Protein AF-A0A2H1WN40-F1 (afdb_monomer_lite)

Secondary structure (DSSP, 8-state):
-------------TTSHHHHHHHHHHHTS-------------PPPPHHHHHTT-HHHHHSSHHHHHHHHHHHHHH-HHHHHHHHHHHHHHHHTT---HHHHHHHHHHH--

InterPro domains:
  IPR016137 RGS domain [PF00615] (54-110)
  IPR016137 RGS domain [PS50132] (54-110)
  IPR024066 RGS, subdomain 1/3 [G3DSA:1.10.196.10] (46-87)
  IPR036305 RGS domain superfamily [SSF48097] (46-110)
  IPR043581 Axin-like [PTHR46102] (33-110)

Foldseek 3Di:
DDDDDDDDDDDDDDPPPPPVVVVVVVVVVDDDPDDDDDDPDDPPPPLVVQCVVDVVSLCVDPVSVVVVCVVQVVVDDVSNLVSVLVVLVVVLVVDDDPVVNVVSVVVSVD

Sequence (110 aa):
SQSKYVFAQPHLSKFEYKCDIARVSMAWREQTEGSSGSSARSPASPPYMRWARSLHELLEDAEGVRLFRKYVSGAGGLHVDRLNFYFAVQGLRQEHEPAKIRQVVSAIYK

Structure (mmCIF, N/CA/C/O backbone):
data_AF-A0A2H1WN40-F1
#
_entry.id   AF-A0A2H1WN40-F1
#
loop_
_atom_site.group_PDB
_atom_site.id
_atom_site.type_symbol
_atom_site.label_atom_id
_atom_site.label_alt_id
_atom_site.label_comp_id
_atom_site.label_asym_id
_atom_site.label_entity_id
_atom_site.label_seq_id
_atom_site.pdbx_PDB_ins_code
_atom_site.Cartn_x
_atom_site.Cartn_y
_atom_site.Cartn_z
_atom_site.occupancy
_atom_site.B_iso_or_equiv
_atom_site.auth_seq_id
_atom_site.auth_comp_id
_atom_site.auth_asym_id
_atom_site.auth_atom_id
_atom_site.pdbx_PDB_model_num
ATOM 1 N N . SER A 1 1 ? 25.233 -18.989 -45.636 1.00 46.38 1 SER A N 1
ATOM 2 C CA . SER A 1 1 ? 24.902 -17.617 -45.214 1.00 46.38 1 SER A CA 1
ATOM 3 C C . SER A 1 1 ? 24.968 -17.560 -43.696 1.00 46.38 1 SER A C 1
ATOM 5 O O . SER A 1 1 ? 24.062 -18.049 -43.039 1.00 46.38 1 SER A O 1
ATOM 7 N N . GLN A 1 2 ? 26.096 -17.121 -43.135 1.00 39.47 2 GLN A N 1
ATOM 8 C CA . GLN A 1 2 ? 26.305 -16.986 -41.688 1.00 39.47 2 GLN A CA 1
ATOM 9 C C . GLN A 1 2 ? 26.893 -15.596 -41.444 1.00 39.47 2 GLN A C 1
ATOM 11 O O . GLN A 1 2 ? 27.995 -15.298 -41.905 1.00 39.47 2 GLN A O 1
ATOM 16 N N . SER A 1 3 ? 26.116 -14.735 -40.788 1.00 40.00 3 SER A N 1
ATOM 17 C CA . SER A 1 3 ? 26.525 -13.380 -40.423 1.00 40.00 3 SER A CA 1
ATOM 18 C C . SER A 1 3 ? 27.295 -13.436 -39.107 1.00 40.00 3 SER A C 1
ATOM 20 O O . SER A 1 3 ? 26.776 -13.901 -38.094 1.00 40.00 3 SER A O 1
ATOM 22 N N . LYS A 1 4 ? 28.554 -13.004 -39.143 1.00 47.09 4 LYS A N 1
ATOM 23 C CA . LYS A 1 4 ? 29.468 -12.928 -38.002 1.00 47.09 4 LYS A CA 1
ATOM 24 C C . LYS A 1 4 ? 29.553 -11.469 -37.559 1.00 47.09 4 LYS A C 1
ATOM 26 O O . LYS A 1 4 ? 30.236 -10.668 -38.190 1.00 47.09 4 LYS A O 1
ATOM 31 N N . TYR A 1 5 ? 28.836 -11.116 -36.498 1.00 37.44 5 TYR A N 1
ATOM 32 C CA . TYR A 1 5 ? 29.005 -9.827 -35.831 1.00 37.44 5 TYR A CA 1
ATOM 33 C C . TYR A 1 5 ? 30.115 -9.966 -34.789 1.00 37.44 5 TYR A C 1
ATOM 35 O O . TYR A 1 5 ? 29.947 -10.629 -33.768 1.00 37.44 5 TYR A O 1
ATOM 43 N N . VAL A 1 6 ? 31.269 -9.368 -35.080 1.00 39.91 6 VAL A N 1
ATOM 44 C CA . VAL A 1 6 ? 32.382 -9.228 -34.137 1.00 39.91 6 VAL A CA 1
ATOM 45 C C . VAL A 1 6 ? 32.108 -7.992 -33.285 1.00 39.91 6 VAL A C 1
ATOM 47 O O . VAL A 1 6 ? 32.163 -6.862 -33.764 1.00 39.91 6 VAL A O 1
ATOM 50 N N . PHE A 1 7 ? 31.775 -8.231 -32.021 1.00 37.78 7 PHE A N 1
ATOM 51 C CA . PHE A 1 7 ? 31.659 -7.225 -30.973 1.00 37.78 7 PHE A CA 1
ATOM 52 C C . PHE A 1 7 ? 33.070 -6.856 -30.498 1.00 37.78 7 PHE A C 1
ATOM 54 O O . PHE A 1 7 ? 33.681 -7.585 -29.719 1.00 37.78 7 PHE A O 1
ATOM 61 N N . ALA A 1 8 ? 33.616 -5.753 -31.006 1.00 41.97 8 ALA A N 1
ATOM 62 C CA . ALA A 1 8 ? 34.849 -5.174 -30.487 1.00 41.97 8 ALA A CA 1
ATOM 63 C C . ALA A 1 8 ? 34.499 -4.136 -29.411 1.00 41.97 8 ALA A C 1
ATOM 65 O O . ALA A 1 8 ? 33.898 -3.106 -29.710 1.00 41.97 8 ALA A O 1
ATOM 66 N N . GLN A 1 9 ? 34.873 -4.415 -28.159 1.00 40.66 9 GLN A N 1
ATOM 67 C CA . GLN A 1 9 ? 34.916 -3.412 -27.094 1.00 40.66 9 GLN A CA 1
ATOM 68 C C . GLN A 1 9 ? 36.151 -2.516 -27.272 1.00 40.66 9 GLN A C 1
ATOM 70 O O . GLN A 1 9 ? 37.267 -3.042 -27.291 1.00 40.66 9 GLN A O 1
ATOM 75 N N . PRO A 1 10 ? 36.008 -1.182 -27.291 1.00 46.22 10 PRO A N 1
ATOM 76 C CA . PRO A 1 10 ? 37.099 -0.282 -26.976 1.00 46.22 10 PRO A CA 1
ATOM 77 C C . PRO A 1 10 ? 37.097 0.029 -25.473 1.00 46.22 10 PRO A C 1
ATOM 79 O O . PRO A 1 10 ? 36.099 0.431 -24.876 1.00 46.22 10 PRO A O 1
ATOM 82 N N . HIS A 1 11 ? 38.256 -0.183 -24.870 1.00 49.88 11 HIS A N 1
ATOM 83 C CA . HIS A 1 11 ? 38.645 0.234 -23.534 1.00 49.88 11 HIS A CA 1
ATOM 84 C C . HIS A 1 11 ? 38.634 1.770 -23.461 1.00 49.88 11 HIS A C 1
ATOM 86 O O . HIS A 1 11 ? 39.487 2.43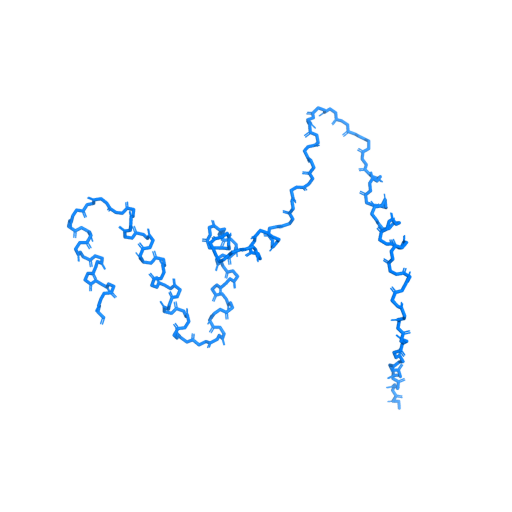1 -24.043 1.00 49.88 11 HIS A O 1
ATOM 92 N N . LEU A 1 12 ? 37.662 2.353 -22.759 1.00 41.91 12 LEU A N 1
ATOM 93 C CA . LEU A 1 12 ? 37.595 3.801 -22.562 1.00 41.91 12 LEU A CA 1
ATOM 94 C C . LEU A 1 12 ? 38.303 4.211 -21.269 1.00 41.91 12 LEU A C 1
ATOM 96 O O . LEU A 1 12 ? 37.866 3.927 -20.152 1.00 41.91 12 LEU A O 1
ATOM 100 N N . SER A 1 13 ? 39.427 4.895 -21.463 1.00 40.59 13 SER A N 1
ATOM 101 C CA . SER A 1 13 ? 40.181 5.644 -20.469 1.00 40.59 13 SER A CA 1
ATOM 102 C C . SER A 1 13 ? 39.364 6.840 -19.954 1.00 40.59 13 SER A C 1
ATOM 104 O O . SER A 1 13 ? 38.568 7.469 -20.648 1.00 40.59 13 SER A O 1
ATOM 106 N N . LYS A 1 14 ? 39.526 7.131 -18.664 1.00 46.34 14 LYS A N 1
ATOM 107 C CA . LYS A 1 14 ? 38.576 7.863 -17.810 1.00 46.34 14 LYS A CA 1
ATOM 108 C C . LYS A 1 14 ? 38.558 9.395 -17.990 1.00 46.34 14 LYS A C 1
ATOM 110 O O . LYS A 1 14 ? 38.207 10.091 -17.040 1.00 46.34 14 LYS A O 1
ATOM 115 N N . PHE A 1 15 ? 38.937 9.938 -19.151 1.00 44.91 15 PHE A N 1
ATOM 116 C CA . PHE A 1 15 ? 39.158 11.388 -19.303 1.00 44.91 15 PHE A CA 1
ATOM 117 C C . PHE A 1 15 ? 38.382 12.105 -20.425 1.00 44.91 15 PHE A C 1
ATOM 119 O O . PHE A 1 15 ? 38.341 13.331 -20.405 1.00 44.91 15 PHE A O 1
ATOM 126 N N . GLU A 1 16 ? 37.675 11.406 -21.322 1.00 46.25 16 GLU A N 1
ATOM 127 C CA . GLU A 1 16 ? 36.947 12.058 -22.439 1.00 46.25 16 GLU A CA 1
ATOM 128 C C . GLU A 1 16 ? 35.426 12.223 -22.241 1.00 46.25 16 GLU A C 1
ATOM 130 O O . GLU A 1 16 ? 34.774 12.925 -23.004 1.00 46.25 16 GLU A O 1
ATOM 135 N N . TYR A 1 17 ? 34.832 11.698 -21.165 1.00 45.91 17 TYR A N 1
ATOM 136 C CA . TYR A 1 17 ? 33.371 11.761 -20.951 1.00 45.91 17 TYR A CA 1
ATOM 137 C C . TYR A 1 17 ? 32.805 13.134 -20.543 1.00 45.91 17 TYR A C 1
ATOM 139 O O . TYR A 1 17 ? 31.590 13.282 -20.403 1.00 45.91 17 TYR A O 1
ATOM 147 N N . LYS A 1 18 ? 33.647 14.146 -20.301 1.00 51.41 18 LYS A N 1
ATOM 148 C CA . LYS A 1 18 ? 33.182 15.450 -19.792 1.00 51.41 18 LYS A CA 1
ATOM 149 C C . LYS A 1 18 ? 32.817 16.464 -20.884 1.00 51.41 18 LYS A C 1
ATOM 151 O O . LYS A 1 18 ? 31.949 17.294 -20.628 1.00 51.41 18 LYS A O 1
ATOM 156 N N . CYS A 1 19 ? 33.410 16.402 -22.079 1.00 49.31 19 CYS A N 1
ATOM 157 C CA . CYS A 1 19 ? 33.141 17.389 -23.137 1.00 49.31 19 CYS A CA 1
ATOM 158 C C . CYS A 1 19 ? 31.848 17.110 -23.924 1.00 49.31 19 CYS A C 1
ATOM 160 O O . CYS A 1 19 ? 31.154 18.053 -24.306 1.00 49.31 19 CYS A O 1
ATOM 162 N N . ASP A 1 20 ? 31.461 15.845 -24.100 1.00 49.69 20 ASP A N 1
ATOM 163 C CA . ASP A 1 20 ? 30.275 15.505 -24.900 1.00 49.69 20 ASP A CA 1
ATOM 164 C C . ASP A 1 20 ? 28.951 15.751 -24.167 1.00 49.69 20 ASP A C 1
ATOM 166 O O . ASP A 1 20 ? 27.969 16.175 -24.782 1.00 49.69 20 ASP A O 1
ATOM 170 N N . ILE A 1 21 ? 28.925 15.609 -22.836 1.00 54.59 21 ILE A N 1
ATOM 171 C CA . ILE A 1 21 ? 27.742 15.948 -22.025 1.00 54.59 21 ILE A CA 1
ATOM 172 C C . ILE A 1 21 ? 27.393 17.438 -22.170 1.00 54.59 21 ILE A C 1
ATOM 174 O O . ILE A 1 21 ? 26.213 17.794 -22.221 1.00 54.59 21 ILE A O 1
ATOM 178 N N . ALA A 1 22 ? 28.392 18.314 -22.309 1.00 48.34 22 ALA A N 1
ATOM 179 C CA . ALA A 1 22 ? 28.171 19.748 -22.494 1.00 48.34 22 ALA A CA 1
ATOM 180 C C . ALA A 1 22 ? 27.579 20.084 -23.879 1.00 48.34 22 ALA A C 1
ATOM 182 O O . ALA A 1 22 ? 26.778 21.007 -23.994 1.00 48.34 22 ALA A O 1
ATOM 183 N N . ARG A 1 23 ? 27.903 19.318 -24.933 1.00 48.47 23 ARG A N 1
ATOM 184 C CA . ARG A 1 23 ? 27.336 19.540 -26.279 1.00 48.47 23 ARG A CA 1
ATOM 185 C C . ARG A 1 23 ? 25.922 18.985 -26.411 1.00 48.47 23 ARG A C 1
ATOM 187 O O . ARG A 1 23 ? 25.055 19.664 -26.954 1.00 48.47 23 ARG A O 1
ATOM 194 N N . VAL A 1 24 ? 25.664 17.796 -25.863 1.00 55.06 24 VAL A N 1
ATOM 195 C CA . VAL A 1 24 ? 24.313 17.208 -25.854 1.00 55.06 24 VAL A CA 1
ATOM 196 C C . VAL A 1 24 ? 23.346 18.071 -25.039 1.00 55.06 24 VAL A C 1
ATOM 198 O O . VAL A 1 24 ? 22.197 18.242 -25.432 1.00 55.06 24 VAL A O 1
ATOM 201 N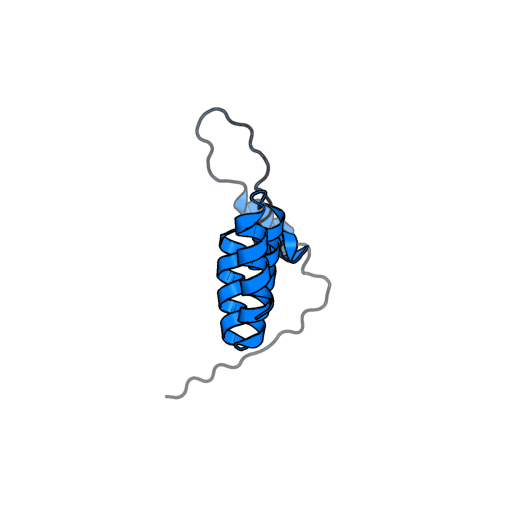 N . SER A 1 25 ? 23.803 18.676 -23.940 1.00 49.34 25 SER A N 1
ATOM 202 C CA . SER A 1 25 ? 22.953 19.524 -23.092 1.00 49.34 25 SER A CA 1
ATOM 203 C C . SER A 1 25 ? 22.579 20.878 -23.714 1.00 49.34 25 SER A C 1
ATOM 205 O O . SER A 1 25 ? 21.554 21.441 -23.331 1.00 49.34 25 SER A O 1
ATOM 207 N N . MET A 1 26 ? 23.334 21.380 -24.699 1.00 47.78 26 MET A N 1
ATOM 208 C CA . MET A 1 26 ? 22.953 22.585 -25.452 1.00 47.78 26 MET A CA 1
ATOM 209 C C . MET A 1 26 ? 22.003 22.2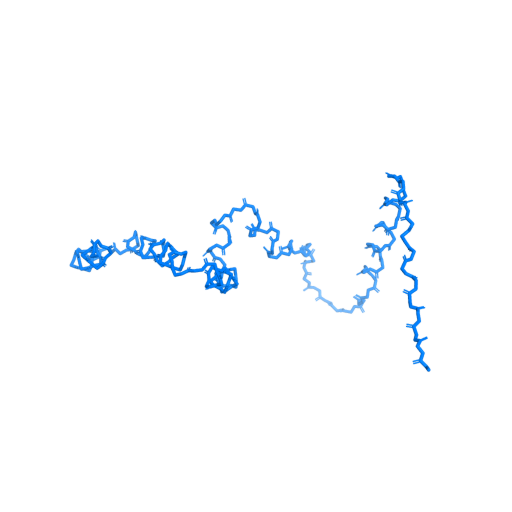92 -26.621 1.00 47.78 26 MET A C 1
ATOM 211 O O . MET A 1 26 ? 21.156 23.124 -26.925 1.00 47.78 26 MET A O 1
ATOM 215 N N . ALA A 1 27 ? 22.059 21.096 -27.215 1.00 48.59 27 ALA A N 1
ATOM 216 C CA . ALA A 1 27 ? 21.210 20.730 -28.355 1.00 48.59 27 ALA A CA 1
ATOM 217 C C . ALA A 1 27 ? 19.710 20.592 -28.014 1.00 48.59 27 ALA A C 1
ATOM 219 O O . ALA A 1 27 ? 18.870 20.682 -28.901 1.00 48.59 27 ALA A O 1
ATOM 220 N N . TRP A 1 28 ? 19.349 20.427 -26.736 1.00 42.28 28 TRP A N 1
ATOM 221 C CA . TRP A 1 28 ? 17.948 20.428 -26.286 1.00 42.28 28 TRP A CA 1
ATOM 222 C C . TRP A 1 28 ? 17.397 21.829 -25.967 1.00 42.28 28 TRP A C 1
ATOM 224 O O . TRP A 1 28 ? 16.238 21.944 -25.571 1.00 42.28 28 TRP A O 1
ATOM 234 N N . ARG A 1 29 ? 18.210 22.893 -26.077 1.00 50.78 29 ARG A N 1
ATOM 235 C CA . ARG A 1 29 ? 17.844 24.249 -25.624 1.00 50.78 29 ARG A CA 1
ATOM 236 C C . ARG A 1 29 ? 17.231 25.141 -26.710 1.00 50.78 29 ARG A C 1
ATOM 238 O O . ARG A 1 29 ? 16.630 26.150 -26.361 1.00 50.78 29 ARG A O 1
ATOM 245 N N . GLU A 1 30 ? 17.313 24.787 -27.986 1.00 52.91 30 GLU A N 1
ATOM 246 C CA . GLU A 1 30 ? 16.817 25.645 -29.070 1.00 52.91 30 GLU A CA 1
ATOM 247 C C . GLU A 1 30 ? 15.672 24.991 -29.839 1.00 52.91 30 GLU A C 1
ATOM 249 O O . GLU A 1 30 ? 15.834 24.521 -30.959 1.00 52.91 30 GLU A O 1
ATOM 254 N N . GLN A 1 31 ? 14.472 25.001 -29.261 1.00 47.19 31 GLN A N 1
ATOM 255 C CA . GLN A 1 31 ? 13.264 24.976 -30.080 1.00 47.19 31 GLN A CA 1
ATOM 256 C C . GLN A 1 31 ? 12.118 25.692 -29.361 1.00 47.19 31 GLN A C 1
ATOM 258 O O . GLN A 1 31 ? 11.838 25.410 -28.199 1.00 47.19 31 GLN A O 1
ATOM 263 N N . THR A 1 32 ? 11.423 26.548 -30.116 1.00 43.38 32 THR A N 1
ATOM 264 C CA . THR A 1 32 ? 10.198 27.305 -29.791 1.00 43.38 32 THR A CA 1
ATOM 265 C C . THR A 1 32 ? 10.396 28.717 -29.222 1.00 43.38 32 THR A C 1
ATOM 267 O O . THR A 1 32 ? 10.097 29.018 -28.071 1.00 43.38 32 THR A O 1
ATOM 270 N N . GLU A 1 33 ? 10.806 29.642 -30.095 1.00 47.16 33 GLU A N 1
ATOM 271 C CA . GLU A 1 33 ? 10.307 31.014 -29.997 1.00 47.16 33 GLU A CA 1
ATOM 272 C C . GLU A 1 33 ? 8.838 31.012 -30.441 1.00 47.16 33 GLU A C 1
ATOM 274 O O . GLU A 1 33 ? 8.524 30.749 -31.602 1.00 47.16 33 GLU A O 1
ATOM 279 N N . GLY A 1 34 ? 7.927 31.235 -29.494 1.00 45.91 34 GLY A N 1
ATOM 280 C CA . GLY A 1 34 ? 6.501 31.304 -29.784 1.00 45.91 34 GLY A CA 1
ATOM 281 C C . GLY A 1 34 ? 5.626 31.425 -28.542 1.00 45.91 34 GLY A C 1
ATOM 282 O O . GLY A 1 34 ? 5.211 30.424 -27.976 1.00 45.91 34 GLY A O 1
ATOM 283 N N . SER A 1 35 ? 5.242 32.667 -28.238 1.00 48.41 35 SER A N 1
ATOM 284 C CA . SER A 1 35 ? 4.028 33.050 -27.502 1.00 48.41 35 SER A CA 1
ATOM 285 C C . SER A 1 35 ? 4.063 33.093 -25.962 1.00 48.41 35 SER A C 1
ATOM 287 O O . SER A 1 35 ? 4.146 32.087 -25.268 1.00 48.41 35 SER A O 1
ATOM 289 N N . SER A 1 36 ? 3.925 34.331 -25.473 1.00 51.12 36 SER A N 1
ATOM 290 C CA . SER A 1 36 ? 3.312 34.805 -24.224 1.00 51.12 36 SER A CA 1
ATOM 291 C C . SER A 1 36 ? 3.396 33.954 -22.953 1.00 51.12 36 SER A C 1
ATOM 293 O O . SER A 1 36 ? 2.622 33.030 -22.734 1.00 51.12 36 SER A O 1
ATOM 295 N N . GLY A 1 37 ? 4.199 34.460 -22.012 1.00 52.62 37 GLY A N 1
ATOM 296 C CA . GLY A 1 37 ? 3.787 34.612 -20.617 1.00 52.62 37 GLY A CA 1
ATOM 297 C C . GLY A 1 37 ? 3.511 33.332 -19.835 1.00 52.62 37 GLY A C 1
ATOM 298 O O . GLY A 1 37 ? 2.361 33.024 -19.552 1.00 52.62 37 GLY A O 1
ATOM 299 N N . SER A 1 38 ? 4.563 32.672 -19.353 1.00 50.97 38 SER A N 1
ATOM 300 C CA . SER A 1 38 ? 4.585 32.072 -18.011 1.00 50.97 38 SER A CA 1
ATOM 301 C C . SER A 1 38 ? 6.011 31.680 -17.640 1.00 50.97 38 SER A C 1
ATOM 303 O O . SER A 1 38 ? 6.747 31.121 -18.445 1.00 50.97 38 SER A O 1
ATOM 305 N N . SER A 1 39 ? 6.400 32.016 -16.412 1.00 47.41 39 SER A N 1
ATOM 306 C CA . SER A 1 39 ? 7.695 31.727 -15.796 1.00 47.41 39 SER A CA 1
ATOM 307 C C . SER A 1 39 ? 8.175 30.304 -16.112 1.00 47.41 39 SER A C 1
ATOM 309 O O . SER A 1 39 ? 7.578 29.327 -15.653 1.00 47.41 39 SER A O 1
ATOM 311 N N . ALA A 1 40 ? 9.251 30.185 -16.895 1.00 50.06 40 ALA A N 1
ATOM 312 C CA . ALA A 1 40 ? 9.928 28.921 -17.154 1.00 50.06 40 ALA A CA 1
ATOM 313 C C . ALA A 1 40 ? 10.597 28.439 -15.858 1.00 50.06 40 ALA A C 1
ATOM 315 O O . ALA A 1 40 ? 11.781 28.664 -15.610 1.00 50.06 40 ALA A O 1
ATOM 316 N N . ARG A 1 41 ? 9.812 27.801 -14.987 1.00 53.12 41 ARG A N 1
ATOM 317 C CA . ARG A 1 41 ? 10.340 26.997 -13.887 1.00 53.12 41 ARG A CA 1
ATOM 318 C C . ARG A 1 41 ? 11.170 25.892 -14.532 1.00 53.12 41 ARG A C 1
ATOM 320 O O . ARG A 1 41 ? 10.661 25.183 -15.398 1.00 53.12 41 ARG A O 1
ATOM 327 N N . SER A 1 42 ? 12.437 25.773 -14.138 1.00 58.84 42 SER A N 1
ATOM 328 C CA . SER A 1 42 ? 13.335 24.690 -14.547 1.00 58.84 42 SER A CA 1
ATOM 329 C C . SER A 1 42 ? 12.588 23.350 -14.603 1.00 58.84 42 SER A C 1
ATOM 331 O O . SER A 1 42 ? 11.788 23.098 -13.693 1.00 58.84 42 SER A O 1
ATOM 333 N N . PRO A 1 43 ? 12.818 22.492 -15.619 1.00 61.28 43 PRO A N 1
ATOM 334 C CA . PRO A 1 43 ? 12.140 21.205 -15.693 1.00 61.28 43 PRO A CA 1
ATOM 335 C C . PRO A 1 43 ? 12.398 20.460 -14.385 1.00 61.28 43 PRO A C 1
ATOM 337 O O . PRO A 1 43 ? 13.549 20.278 -13.978 1.00 61.28 43 PRO A O 1
ATOM 340 N N . ALA A 1 44 ? 11.319 20.117 -13.681 1.00 76.06 44 ALA A N 1
ATOM 341 C CA . ALA A 1 44 ? 11.415 19.377 -12.435 1.00 76.06 44 ALA A CA 1
ATOM 342 C C . ALA A 1 44 ? 12.231 18.101 -12.687 1.00 76.06 44 ALA A C 1
ATOM 344 O O . ALA A 1 44 ? 12.082 17.467 -13.734 1.00 76.06 44 ALA A O 1
ATOM 345 N N . SER A 1 45 ? 13.113 17.739 -11.750 1.00 79.81 45 SER A N 1
ATOM 346 C CA . SER A 1 45 ? 13.893 16.505 -11.859 1.00 79.81 45 SER A CA 1
ATOM 347 C C . SER A 1 45 ? 12.969 15.320 -12.177 1.00 79.81 45 SER A C 1
ATOM 349 O O . SER A 1 45 ? 11.883 15.243 -11.590 1.00 79.81 45 SER A O 1
ATOM 351 N N . PRO A 1 46 ? 13.380 14.388 -13.058 1.00 87.31 46 PRO A N 1
ATOM 352 C CA . PRO A 1 46 ? 12.559 13.235 -13.403 1.00 87.31 46 PRO A CA 1
ATOM 353 C C . PRO A 1 46 ? 12.074 12.466 -12.158 1.00 87.31 46 PRO A C 1
ATOM 355 O O . PRO A 1 46 ? 12.856 12.315 -11.211 1.00 87.31 46 PRO A O 1
ATOM 358 N N . PRO A 1 47 ? 10.834 11.934 -12.140 1.00 89.12 47 PRO A N 1
ATOM 359 C CA . PRO A 1 47 ? 10.240 11.310 -10.950 1.00 89.12 47 PRO A CA 1
ATOM 360 C C . PRO A 1 47 ? 11.104 10.215 -10.316 1.00 89.12 47 PRO A C 1
ATOM 362 O O . PRO A 1 47 ? 11.264 10.175 -9.098 1.00 89.12 47 PRO A O 1
ATOM 365 N N . TYR A 1 48 ? 11.773 9.400 -11.137 1.00 92.81 48 TYR A N 1
ATOM 366 C CA . TYR A 1 48 ? 12.655 8.335 -10.656 1.00 92.81 48 TYR A CA 1
ATOM 367 C C . TYR A 1 48 ? 13.819 8.845 -9.793 1.00 92.81 48 TYR A C 1
ATOM 369 O O . TYR A 1 48 ? 14.259 8.133 -8.893 1.00 92.81 48 TYR A O 1
ATOM 377 N N . MET A 1 49 ? 14.306 10.077 -10.009 1.00 94.00 49 MET A N 1
ATOM 378 C CA . MET A 1 49 ? 15.340 10.665 -9.148 1.00 94.00 49 MET A CA 1
ATOM 379 C C . MET A 1 49 ? 14.811 10.937 -7.741 1.00 94.00 49 MET A C 1
ATOM 381 O O . MET A 1 49 ? 15.590 10.929 -6.793 1.00 94.00 49 MET A O 1
ATOM 385 N N . ARG A 1 50 ? 13.506 11.196 -7.594 1.00 94.44 50 ARG A N 1
ATOM 386 C CA . ARG A 1 50 ? 12.867 11.351 -6.285 1.00 94.44 50 ARG A CA 1
ATOM 387 C C . ARG A 1 50 ? 12.678 10.014 -5.602 1.00 94.44 50 ARG A C 1
ATOM 389 O O . ARG A 1 50 ? 13.106 9.849 -4.464 1.00 94.44 50 ARG A O 1
ATOM 396 N N . TRP A 1 51 ? 12.123 9.055 -6.333 1.00 96.31 51 TRP A N 1
ATOM 397 C CA . TRP A 1 51 ? 11.886 7.705 -5.839 1.00 96.31 51 TRP A CA 1
ATOM 398 C C . TRP A 1 51 ? 13.176 7.034 -5.348 1.00 96.31 51 TRP A C 1
ATOM 400 O O . TRP A 1 51 ? 13.172 6.345 -4.335 1.00 96.31 51 TRP A O 1
ATOM 410 N N . ALA A 1 52 ? 14.306 7.281 -6.020 1.00 95.50 52 ALA A N 1
ATOM 411 C CA . ALA A 1 52 ? 15.606 6.733 -5.637 1.00 95.50 52 ALA A CA 1
ATOM 412 C C . ALA A 1 52 ? 16.163 7.282 -4.308 1.00 95.50 52 ALA A C 1
ATOM 414 O O . ALA A 1 52 ? 17.081 6.684 -3.751 1.00 95.50 52 ALA A O 1
ATOM 415 N N . ARG A 1 53 ? 15.643 8.404 -3.785 1.00 95.38 53 ARG A N 1
ATOM 416 C CA . ARG A 1 53 ? 16.122 8.983 -2.517 1.00 95.38 53 ARG A CA 1
ATOM 417 C C . ARG A 1 53 ? 15.636 8.216 -1.297 1.00 95.38 53 ARG A C 1
ATOM 419 O O . ARG A 1 53 ? 16.361 8.123 -0.312 1.00 95.38 53 ARG A O 1
ATOM 426 N N . SER A 1 54 ? 14.403 7.717 -1.329 1.00 96.25 54 SER A N 1
ATOM 427 C CA . SER A 1 54 ? 13.837 6.955 -0.219 1.00 96.25 54 SER A CA 1
ATOM 428 C C . SER A 1 54 ? 12.651 6.112 -0.667 1.00 96.25 54 SER A C 1
ATOM 430 O O . SER A 1 54 ? 11.909 6.484 -1.574 1.00 96.25 54 SER A O 1
ATOM 432 N N . LEU A 1 55 ? 12.419 5.006 0.045 1.00 94.62 55 LEU A N 1
ATOM 433 C CA . LEU A 1 55 ? 11.218 4.195 -0.148 1.00 94.62 55 LEU A CA 1
ATOM 434 C C . LEU A 1 55 ? 9.940 5.018 0.071 1.00 94.62 55 LEU A C 1
ATOM 436 O O . LEU A 1 55 ? 8.949 4.791 -0.606 1.00 94.62 55 LEU A O 1
ATOM 440 N N . HIS A 1 56 ? 9.962 5.991 0.982 1.00 94.50 56 HIS A N 1
ATOM 441 C CA . HIS A 1 56 ? 8.811 6.850 1.237 1.00 94.50 56 HIS A CA 1
ATOM 442 C C . HIS A 1 56 ? 8.438 7.686 0.005 1.00 94.50 56 HIS A C 1
ATOM 444 O O . HIS A 1 56 ? 7.301 7.611 -0.440 1.00 94.50 56 HIS A O 1
ATOM 450 N N . GLU A 1 57 ? 9.407 8.364 -0.618 1.00 95.81 57 GLU A N 1
ATOM 451 C CA . GLU A 1 57 ? 9.176 9.148 -1.844 1.00 95.81 57 GLU A CA 1
ATOM 452 C C . GLU A 1 57 ? 8.705 8.290 -3.026 1.00 95.81 57 GLU A C 1
ATOM 454 O O . GLU A 1 57 ? 7.994 8.779 -3.900 1.00 95.81 57 GLU A O 1
ATOM 459 N N . LEU A 1 58 ? 9.085 7.010 -3.065 1.00 97.25 58 LEU A N 1
ATOM 460 C CA . LEU A 1 58 ? 8.546 6.054 -4.033 1.00 97.25 58 LEU A CA 1
ATOM 461 C C . LEU A 1 58 ? 7.086 5.678 -3.722 1.00 97.25 58 LEU A C 1
ATOM 463 O O . LEU A 1 58 ? 6.289 5.534 -4.644 1.00 97.25 58 LEU A O 1
ATOM 467 N N . LEU A 1 59 ? 6.746 5.473 -2.445 1.00 96.62 59 LEU A N 1
ATOM 468 C CA . LEU A 1 59 ? 5.428 4.987 -2.019 1.00 96.62 59 LEU A CA 1
ATOM 469 C C . LEU A 1 59 ? 4.361 6.087 -1.891 1.00 96.62 59 LEU A C 1
ATOM 471 O O . LEU A 1 59 ? 3.179 5.761 -1.812 1.00 96.62 59 LEU A O 1
ATOM 475 N N . GLU A 1 60 ? 4.753 7.362 -1.886 1.00 94.81 60 GLU A N 1
ATOM 476 C CA . GLU A 1 60 ? 3.832 8.507 -1.972 1.00 94.81 60 GLU A CA 1
ATOM 477 C C . GLU A 1 60 ? 3.382 8.818 -3.410 1.00 94.81 60 GLU A C 1
ATOM 479 O O . GLU A 1 60 ? 2.384 9.506 -3.618 1.00 94.81 60 GLU A O 1
ATOM 484 N N . ASP A 1 61 ? 4.099 8.308 -4.412 1.00 96.19 61 ASP A N 1
ATOM 485 C CA . ASP A 1 61 ? 3.794 8.509 -5.826 1.00 96.19 61 ASP A CA 1
ATOM 486 C C . ASP A 1 61 ? 2.968 7.336 -6.374 1.00 96.19 61 ASP A C 1
ATOM 488 O O . A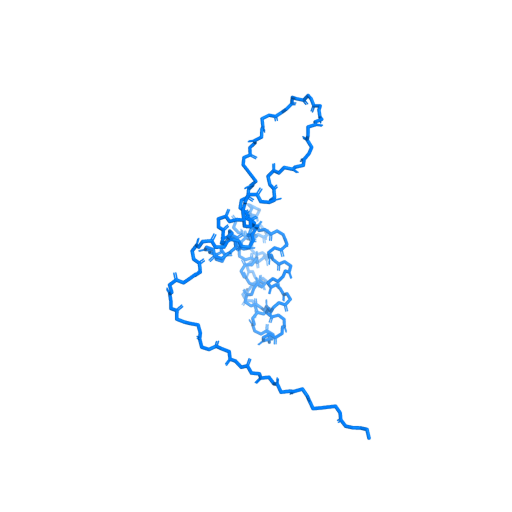SP A 1 61 ? 3.385 6.179 -6.297 1.00 96.19 61 ASP A O 1
ATOM 492 N N . ALA A 1 62 ? 1.802 7.616 -6.962 1.00 95.62 62 ALA A N 1
ATOM 493 C CA . ALA A 1 62 ? 0.913 6.580 -7.493 1.00 95.62 62 ALA A CA 1
ATOM 494 C C . ALA A 1 62 ? 1.587 5.698 -8.565 1.00 95.62 62 ALA A C 1
ATOM 496 O O . ALA A 1 62 ? 1.412 4.475 -8.565 1.00 95.62 62 ALA A O 1
ATOM 497 N N . GLU A 1 63 ? 2.3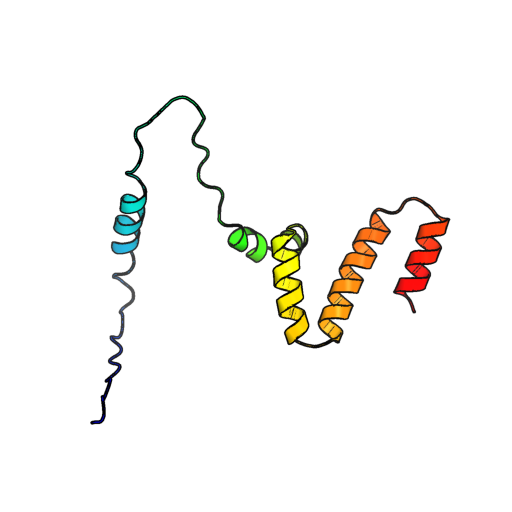96 6.293 -9.445 1.00 96.62 63 GLU A N 1
ATOM 498 C CA . GLU A 1 63 ? 3.138 5.550 -10.465 1.00 96.62 63 GLU A CA 1
ATOM 499 C C . GLU A 1 63 ? 4.321 4.796 -9.858 1.00 96.62 63 GLU A C 1
ATOM 501 O O . GLU A 1 63 ? 4.571 3.641 -10.225 1.00 96.62 63 GLU A O 1
ATOM 506 N N . GLY A 1 64 ? 4.991 5.398 -8.873 1.00 96.81 64 GLY A N 1
ATOM 507 C CA . GLY A 1 64 ? 6.014 4.734 -8.067 1.00 96.81 64 GLY A CA 1
ATOM 508 C C . GLY A 1 64 ? 5.488 3.450 -7.414 1.00 96.81 64 GLY A C 1
ATOM 509 O O . GLY A 1 64 ? 6.063 2.371 -7.593 1.00 96.81 64 GLY A O 1
ATOM 510 N N . VAL A 1 65 ? 4.331 3.525 -6.752 1.00 97.12 65 VAL A N 1
ATOM 511 C CA . VAL A 1 65 ? 3.649 2.374 -6.141 1.00 97.12 65 VAL A CA 1
ATOM 512 C C . VAL A 1 65 ? 3.276 1.322 -7.179 1.00 97.12 65 VAL A C 1
ATOM 514 O O . VAL A 1 65 ? 3.500 0.130 -6.949 1.00 97.12 65 VAL A O 1
ATOM 517 N N . ARG A 1 66 ? 2.721 1.725 -8.329 1.00 97.00 66 ARG A N 1
ATOM 518 C CA . ARG A 1 66 ? 2.325 0.799 -9.400 1.00 97.00 66 ARG A CA 1
ATOM 519 C C . ARG A 1 66 ? 3.519 -0.010 -9.912 1.00 97.00 66 ARG A C 1
ATOM 521 O O . ARG A 1 66 ? 3.425 -1.233 -10.056 1.00 97.00 66 ARG A O 1
ATOM 528 N N . LEU A 1 67 ? 4.646 0.654 -10.165 1.00 96.88 67 LEU A N 1
ATOM 529 C CA . LEU A 1 67 ? 5.880 0.006 -10.610 1.00 96.88 67 LEU A CA 1
ATOM 530 C C . LEU A 1 67 ? 6.481 -0.878 -9.513 1.00 96.88 67 LEU A C 1
ATOM 532 O O . LEU A 1 67 ? 6.874 -2.013 -9.791 1.00 96.88 67 LEU A O 1
ATOM 536 N N . PHE A 1 68 ? 6.492 -0.407 -8.265 1.00 96.75 68 PHE A N 1
ATOM 537 C CA . PHE A 1 68 ? 7.021 -1.172 -7.141 1.00 96.75 68 PHE A CA 1
ATOM 538 C C . PHE A 1 68 ? 6.203 -2.438 -6.867 1.00 96.75 68 PHE A C 1
ATOM 540 O O . PHE A 1 68 ? 6.781 -3.507 -6.686 1.00 96.75 68 PHE A O 1
ATOM 547 N N . ARG A 1 69 ? 4.866 -2.363 -6.948 1.00 96.19 69 ARG A N 1
ATOM 548 C CA . ARG A 1 69 ? 3.971 -3.532 -6.886 1.00 96.19 69 ARG A CA 1
ATOM 549 C C . ARG A 1 69 ? 4.316 -4.570 -7.949 1.00 96.19 69 ARG A C 1
ATOM 551 O O . ARG A 1 69 ? 4.415 -5.755 -7.632 1.00 96.19 69 ARG A O 1
ATOM 558 N N . LYS A 1 70 ? 4.538 -4.140 -9.197 1.00 96.06 70 LYS A N 1
ATOM 559 C CA . LYS A 1 70 ? 4.949 -5.038 -10.288 1.00 96.06 70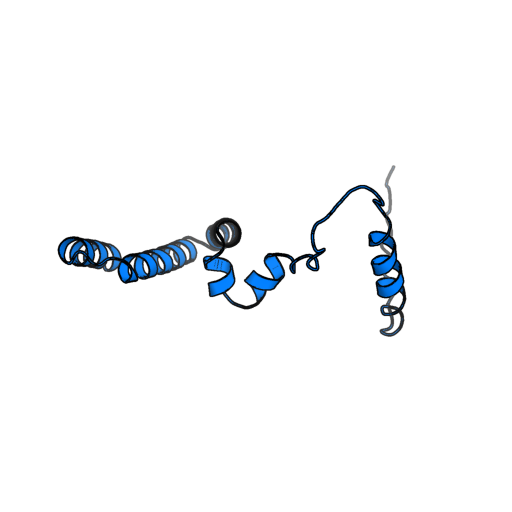 LYS A CA 1
ATOM 560 C C . LYS A 1 70 ? 6.292 -5.710 -9.987 1.00 96.06 70 LYS A C 1
ATOM 562 O O . LYS A 1 70 ? 6.424 -6.909 -10.208 1.00 96.06 70 LYS A O 1
ATOM 567 N N . TYR A 1 71 ? 7.255 -4.955 -9.462 1.00 95.00 71 TYR A N 1
ATOM 568 C CA . TYR A 1 71 ? 8.567 -5.475 -9.078 1.00 95.00 71 TYR A CA 1
ATOM 569 C C . TYR A 1 71 ? 8.469 -6.540 -7.973 1.00 95.00 71 TYR A C 1
ATOM 571 O O . TYR A 1 71 ? 8.954 -7.654 -8.157 1.00 95.00 71 TYR A O 1
ATOM 579 N N . VAL A 1 72 ? 7.783 -6.248 -6.860 1.00 95.38 72 VAL A N 1
ATOM 580 C CA . VAL A 1 72 ? 7.684 -7.198 -5.734 1.00 95.38 72 VAL A CA 1
ATOM 581 C C . VAL A 1 72 ? 6.841 -8.429 -6.057 1.00 95.38 72 VAL A C 1
ATOM 583 O O . VAL A 1 72 ? 7.099 -9.496 -5.511 1.00 95.38 72 VAL A O 1
ATOM 586 N N . SER A 1 73 ? 5.890 -8.317 -6.990 1.00 92.62 73 SER A N 1
ATOM 587 C CA . SER A 1 73 ? 5.101 -9.466 -7.457 1.00 92.62 73 SER A CA 1
ATOM 588 C C . SER A 1 73 ? 5.976 -10.530 -8.129 1.00 92.62 73 SER A C 1
ATOM 590 O O . SER A 1 73 ? 5.693 -11.717 -8.007 1.00 92.62 73 SER A O 1
ATOM 592 N N . GLY A 1 74 ? 7.061 -10.122 -8.800 1.00 91.38 74 GLY A N 1
ATOM 593 C CA . GLY A 1 74 ? 8.042 -11.044 -9.380 1.00 91.38 74 GLY A CA 1
ATOM 594 C C . GLY A 1 74 ? 9.034 -11.626 -8.366 1.00 91.38 74 GLY A C 1
ATOM 595 O O . GLY A 1 74 ? 9.661 -12.640 -8.652 1.00 91.38 74 GLY A O 1
ATOM 596 N N . ALA A 1 75 ? 9.172 -11.008 -7.189 1.00 87.62 75 ALA A N 1
ATOM 597 C CA . ALA A 1 75 ? 10.092 -11.441 -6.135 1.00 87.62 75 ALA A CA 1
ATOM 598 C C . ALA A 1 75 ? 9.487 -12.495 -5.184 1.00 87.62 75 ALA A C 1
ATOM 600 O O . ALA A 1 75 ? 10.216 -13.102 -4.404 1.00 87.62 75 ALA A O 1
ATOM 601 N N . GLY A 1 76 ? 8.168 -12.723 -5.242 1.00 86.44 76 GLY A N 1
ATOM 602 C CA . GLY A 1 76 ? 7.451 -13.728 -4.449 1.00 86.44 76 GLY A CA 1
ATOM 603 C C . GLY A 1 76 ? 6.401 -13.144 -3.495 1.00 86.44 76 GLY A C 1
ATOM 604 O O . GLY A 1 76 ? 6.439 -11.966 -3.138 1.00 86.44 76 GLY A O 1
ATOM 605 N N . GLY A 1 77 ? 5.459 -13.994 -3.062 1.00 87.19 77 GLY A N 1
ATOM 606 C CA . GLY A 1 77 ? 4.262 -13.589 -2.303 1.00 87.19 77 GLY A CA 1
ATOM 607 C C . GLY A 1 77 ? 4.553 -12.815 -1.012 1.00 87.19 77 GLY A C 1
ATOM 608 O O . GLY A 1 77 ? 3.943 -11.779 -0.772 1.00 87.19 77 GLY A O 1
ATOM 609 N N . LEU A 1 78 ? 5.581 -13.217 -0.255 1.00 93.38 78 LEU A N 1
ATOM 610 C CA . LEU A 1 78 ? 5.964 -12.555 1.002 1.00 93.38 78 LEU A CA 1
ATOM 611 C C . LEU A 1 78 ? 6.290 -11.059 0.839 1.00 93.38 78 LEU A C 1
ATOM 613 O O . LEU A 1 78 ? 6.082 -10.268 1.761 1.00 93.38 78 LEU A O 1
ATOM 617 N N . HIS A 1 79 ? 6.812 -10.644 -0.318 1.00 93.62 79 HIS A N 1
ATOM 618 C CA . HIS A 1 79 ? 7.120 -9.236 -0.578 1.00 93.62 79 HIS A CA 1
ATOM 619 C C . HIS A 1 79 ? 5.864 -8.422 -0.895 1.00 93.62 79 HIS A C 1
ATOM 621 O O . HIS A 1 79 ? 5.774 -7.256 -0.504 1.00 93.62 79 HIS A O 1
ATOM 627 N N . VAL A 1 80 ? 4.886 -9.044 -1.557 1.00 94.12 80 VAL A N 1
ATOM 628 C CA . VAL A 1 80 ? 3.561 -8.461 -1.793 1.00 94.12 80 VAL A CA 1
ATOM 629 C C . VAL A 1 80 ? 2.830 -8.282 -0.463 1.00 94.12 80 VAL A C 1
ATOM 631 O O . VAL A 1 80 ? 2.326 -7.193 -0.195 1.00 94.12 80 VAL A O 1
ATOM 634 N N . ASP A 1 81 ? 2.860 -9.290 0.408 1.00 94.00 81 ASP A N 1
ATOM 635 C CA . ASP A 1 81 ? 2.231 -9.228 1.731 1.00 94.00 81 ASP A CA 1
ATOM 636 C C . ASP A 1 81 ? 2.860 -8.144 2.605 1.00 94.00 81 ASP A C 1
ATOM 638 O O . ASP A 1 81 ? 2.153 -7.344 3.216 1.00 94.00 81 ASP A O 1
ATOM 642 N N . ARG A 1 82 ? 4.194 -8.028 2.596 1.00 94.81 82 ARG A N 1
ATOM 643 C CA . ARG A 1 82 ? 4.905 -6.951 3.302 1.00 94.81 82 ARG A CA 1
ATOM 644 C C . ARG A 1 82 ? 4.518 -5.564 2.786 1.00 94.81 82 ARG A C 1
ATOM 646 O O . ARG A 1 82 ? 4.371 -4.636 3.582 1.00 94.81 82 ARG A O 1
ATOM 653 N N . LEU A 1 83 ? 4.358 -5.410 1.472 1.00 95.62 83 LEU A N 1
ATOM 654 C CA . LEU A 1 83 ? 3.926 -4.148 0.874 1.00 95.62 83 LEU A CA 1
ATOM 655 C C . LEU A 1 83 ? 2.471 -3.821 1.240 1.00 95.62 83 LEU A C 1
ATOM 657 O O . LEU A 1 83 ? 2.163 -2.683 1.588 1.00 95.62 83 LEU A O 1
ATOM 661 N N . ASN A 1 84 ? 1.585 -4.814 1.218 1.00 94.94 84 ASN A N 1
ATOM 662 C CA . ASN A 1 84 ? 0.197 -4.655 1.645 1.00 94.94 84 ASN A CA 1
ATOM 663 C C . ASN A 1 84 ? 0.105 -4.291 3.130 1.00 94.94 84 ASN A C 1
ATOM 665 O O . ASN A 1 84 ? -0.632 -3.373 3.481 1.00 94.94 84 ASN A O 1
ATOM 669 N N . PHE A 1 85 ? 0.903 -4.938 3.984 1.00 95.94 85 PHE A N 1
ATOM 670 C CA . PHE A 1 85 ? 0.996 -4.621 5.406 1.00 95.94 85 PHE A CA 1
ATOM 671 C C . PHE A 1 85 ? 1.432 -3.170 5.637 1.00 95.94 85 PHE A C 1
ATOM 673 O O . PHE A 1 85 ? 0.815 -2.466 6.435 1.00 95.94 85 PHE A O 1
ATOM 680 N N . TYR A 1 86 ? 2.440 -2.687 4.897 1.00 95.62 86 TYR A N 1
ATOM 681 C CA . TYR A 1 86 ? 2.853 -1.283 4.962 1.00 95.62 86 TYR A CA 1
ATOM 682 C C . TYR A 1 86 ? 1.670 -0.338 4.704 1.00 95.62 86 TYR A C 1
ATOM 684 O O . TYR A 1 86 ? 1.416 0.560 5.508 1.00 95.62 86 TYR A O 1
ATOM 692 N N . PHE A 1 87 ? 0.909 -0.562 3.628 1.00 96.06 87 PHE A N 1
ATOM 693 C CA . PHE A 1 87 ? -0.247 0.277 3.303 1.00 96.06 87 PHE A CA 1
ATOM 694 C C . PHE A 1 87 ? -1.393 0.135 4.305 1.00 96.06 87 PHE A C 1
ATOM 696 O O . PHE A 1 87 ? -2.022 1.136 4.641 1.00 96.06 87 PHE A O 1
ATOM 703 N N . ALA A 1 88 ? -1.638 -1.069 4.822 1.00 95.75 88 ALA A N 1
ATOM 704 C CA . ALA A 1 88 ? -2.653 -1.302 5.842 1.00 95.75 88 ALA A CA 1
ATOM 705 C C . ALA A 1 88 ? -2.354 -0.495 7.117 1.00 95.75 88 ALA A C 1
ATOM 707 O O . ALA A 1 88 ? -3.244 0.163 7.653 1.00 95.75 88 ALA A O 1
ATOM 708 N N . VAL A 1 89 ? -1.088 -0.461 7.552 1.00 96.31 89 VAL A N 1
ATOM 709 C CA . VAL A 1 89 ? -0.655 0.357 8.695 1.00 96.31 89 VAL A CA 1
ATOM 710 C C . VAL A 1 89 ? -0.739 1.854 8.384 1.00 96.31 89 VAL A C 1
ATOM 712 O O . VAL A 1 89 ? -1.202 2.616 9.229 1.00 96.31 89 VAL A O 1
ATOM 715 N N . GLN A 1 90 ? -0.339 2.306 7.189 1.00 94.50 90 GLN A N 1
ATOM 716 C CA . GLN A 1 90 ? -0.473 3.727 6.825 1.00 94.50 90 GLN A CA 1
ATOM 717 C C . GLN A 1 90 ? -1.935 4.187 6.779 1.00 94.50 90 GLN A C 1
ATOM 719 O O . GLN A 1 90 ? -2.232 5.300 7.212 1.00 94.50 90 GLN A O 1
ATOM 724 N N . GLY A 1 91 ? -2.848 3.344 6.288 1.00 94.25 91 GLY A N 1
ATOM 725 C CA . GLY A 1 91 ? -4.285 3.614 6.319 1.00 94.25 91 GLY A CA 1
ATOM 726 C C . GLY A 1 91 ? -4.825 3.645 7.748 1.00 94.25 91 GLY A C 1
ATOM 727 O O . GLY A 1 91 ? -5.505 4.591 8.129 1.00 94.25 91 GLY A O 1
ATOM 728 N N . LEU A 1 92 ? -4.434 2.673 8.578 1.00 96.38 92 LEU A N 1
ATOM 729 C CA . LEU A 1 92 ? -4.821 2.620 9.989 1.00 96.38 92 LEU A CA 1
ATOM 730 C C . LEU A 1 92 ? -4.403 3.880 10.765 1.00 96.38 92 LEU A C 1
ATOM 732 O O . LEU A 1 92 ? -5.163 4.353 11.602 1.00 96.38 92 LEU A O 1
ATOM 736 N N . ARG A 1 93 ? -3.227 4.455 10.476 1.00 95.00 93 ARG A N 1
ATOM 737 C CA . ARG A 1 93 ? -2.746 5.699 11.113 1.00 95.00 93 ARG A CA 1
ATOM 738 C C . ARG A 1 93 ? -3.618 6.926 10.823 1.00 95.00 93 ARG A C 1
ATOM 740 O O . ARG A 1 93 ? -3.508 7.906 11.552 1.00 95.00 93 ARG A O 1
ATOM 747 N N . GLN A 1 94 ? -4.425 6.885 9.765 1.00 94.75 94 GLN A N 1
ATOM 748 C CA . GLN A 1 94 ? -5.319 7.967 9.343 1.00 94.75 94 GLN A CA 1
ATOM 749 C C . GLN A 1 94 ? -6.778 7.721 9.763 1.00 94.75 94 GLN A C 1
ATOM 751 O O . GLN A 1 94 ? -7.628 8.586 9.566 1.00 94.75 94 GLN A O 1
ATOM 756 N N . GLU A 1 95 ? -7.090 6.550 10.323 1.00 96.44 95 GLU A N 1
ATOM 757 C CA . GLU A 1 95 ? -8.435 6.221 10.781 1.00 96.44 95 GLU A CA 1
ATOM 758 C C . GLU A 1 95 ? -8.667 6.790 12.185 1.00 96.44 95 GLU A C 1
ATOM 760 O O . GLU A 1 95 ? -7.851 6.606 13.089 1.00 96.44 95 GLU A O 1
ATOM 765 N N . HIS A 1 96 ? -9.801 7.463 12.376 1.00 95.94 96 HIS A N 1
ATOM 766 C CA . HIS A 1 96 ? -10.162 8.084 13.655 1.00 95.94 96 HIS A CA 1
ATOM 767 C C . HIS A 1 96 ? -11.362 7.410 14.327 1.00 95.94 96 HIS A C 1
ATOM 769 O O . HIS A 1 96 ? -11.607 7.641 15.508 1.00 95.94 96 HIS A O 1
ATOM 775 N N . GLU A 1 97 ? -12.092 6.557 13.604 1.00 97.38 97 GLU A N 1
ATOM 776 C CA . GLU A 1 97 ? -13.267 5.861 14.117 1.00 97.38 97 GLU A CA 1
ATOM 777 C C . GLU A 1 97 ? -12.853 4.641 14.964 1.00 97.38 97 GLU A C 1
ATOM 779 O O . GLU A 1 97 ? -12.354 3.650 14.415 1.00 97.38 97 GLU A O 1
ATOM 784 N N . PRO A 1 98 ? -13.093 4.628 16.291 1.00 95.38 98 PRO A N 1
ATOM 785 C CA . PRO A 1 98 ? -12.607 3.562 17.169 1.00 95.38 98 PRO A CA 1
ATOM 786 C C . PRO A 1 98 ? -13.118 2.170 16.786 1.00 95.38 98 PRO A C 1
ATOM 788 O O . PRO A 1 98 ? -12.411 1.177 16.961 1.00 95.38 98 PRO A O 1
ATOM 791 N N . ALA A 1 99 ? -14.345 2.075 16.263 1.00 96.38 99 ALA A N 1
ATOM 792 C CA . ALA A 1 99 ? -14.902 0.809 15.795 1.00 96.38 99 ALA A CA 1
ATOM 793 C C . ALA A 1 99 ? -14.138 0.260 14.580 1.00 96.38 99 ALA A C 1
ATOM 795 O O . ALA A 1 99 ? -13.776 -0.919 14.566 1.00 96.38 99 ALA A O 1
ATOM 796 N N . LYS A 1 100 ? -13.830 1.122 13.602 1.00 94.75 100 LYS A N 1
ATOM 797 C CA . LYS A 1 100 ? -13.066 0.742 12.408 1.00 94.75 100 LYS A CA 1
ATOM 798 C C . LYS A 1 100 ? -11.617 0.427 12.745 1.00 94.75 100 LYS A C 1
ATOM 800 O O . LYS A 1 100 ? -11.109 -0.577 12.262 1.00 94.75 100 LYS A O 1
ATOM 805 N N . ILE A 1 101 ? -10.982 1.201 13.628 1.00 96.44 101 ILE A N 1
ATOM 806 C CA . ILE A 1 101 ? -9.622 0.920 14.118 1.00 96.44 101 ILE A CA 1
ATOM 807 C C . ILE A 1 101 ? -9.548 -0.507 14.671 1.00 96.44 101 ILE A C 1
ATOM 809 O O . ILE A 1 101 ? -8.695 -1.282 14.247 1.00 96.44 101 ILE A O 1
ATOM 813 N N . ARG A 1 102 ? -10.472 -0.896 15.563 1.00 96.12 102 ARG A N 1
ATOM 814 C CA . ARG A 1 102 ? -10.504 -2.261 16.122 1.00 96.12 102 ARG A CA 1
ATOM 815 C C . ARG A 1 102 ? -10.675 -3.329 15.041 1.00 96.12 102 ARG A C 1
ATOM 817 O O . ARG A 1 102 ? -9.996 -4.353 15.083 1.00 96.12 102 ARG A O 1
ATOM 824 N N . GLN A 1 103 ? -11.556 -3.088 14.071 1.00 95.12 103 GLN A N 1
ATOM 825 C CA . GLN A 1 103 ? -11.791 -4.010 12.960 1.00 95.12 103 GLN A CA 1
ATOM 826 C C . GLN A 1 103 ? -10.545 -4.174 12.078 1.00 95.12 103 GLN A C 1
ATOM 828 O O . GLN A 1 103 ? -10.158 -5.298 11.762 1.00 95.12 103 GLN A O 1
ATOM 833 N N . VAL A 1 104 ? -9.899 -3.068 11.708 1.00 93.94 104 VAL A N 1
ATOM 834 C CA . VAL A 1 104 ? -8.702 -3.056 10.860 1.00 93.94 104 VAL A CA 1
ATOM 835 C C . VAL A 1 104 ? -7.519 -3.695 11.585 1.00 93.94 104 VAL A C 1
ATOM 837 O O . VAL A 1 104 ? -6.859 -4.554 11.012 1.00 93.94 104 VAL A O 1
ATOM 840 N N . VAL A 1 105 ? -7.292 -3.369 12.862 1.00 95.25 105 VAL A N 1
ATOM 841 C CA . VAL A 1 105 ? -6.254 -4.017 13.686 1.00 95.25 105 VAL A CA 1
ATOM 842 C C . VAL A 1 105 ? -6.473 -5.528 13.748 1.00 95.25 105 VAL A C 1
ATOM 844 O O . VAL A 1 105 ? -5.531 -6.291 13.545 1.00 95.25 105 VAL A O 1
ATOM 847 N N . SER A 1 106 ? -7.717 -5.971 13.958 1.00 94.94 106 SER A N 1
ATOM 848 C CA . SER A 1 106 ? -8.045 -7.398 13.955 1.00 94.94 106 SER A CA 1
ATOM 849 C C . SER A 1 106 ? -7.782 -8.059 12.600 1.00 94.94 106 SER A C 1
ATOM 851 O O . SER A 1 106 ? -7.370 -9.211 12.572 1.00 94.94 106 SER A O 1
ATOM 853 N N . ALA A 1 107 ? -8.003 -7.365 11.482 1.00 93.31 107 ALA A N 1
ATOM 854 C CA . ALA A 1 107 ? -7.717 -7.899 10.151 1.00 93.31 107 ALA A CA 1
ATOM 855 C C . ALA A 1 107 ? -6.213 -7.962 9.838 1.00 93.31 107 ALA A C 1
ATOM 857 O O . ALA A 1 107 ? -5.786 -8.872 9.140 1.00 93.31 107 ALA A O 1
ATOM 858 N N . ILE A 1 108 ? -5.422 -7.019 10.357 1.00 92.81 108 ILE A N 1
ATOM 859 C CA . ILE A 1 108 ? -3.969 -6.947 10.138 1.00 92.81 108 ILE A CA 1
ATOM 860 C C . ILE A 1 108 ? -3.209 -8.009 10.948 1.00 92.81 108 ILE A C 1
ATOM 862 O O . ILE A 1 108 ? -2.164 -8.471 10.502 1.00 92.81 108 ILE A O 1
ATOM 866 N N . TYR A 1 109 ? -3.696 -8.365 12.141 1.00 90.69 109 TYR A N 1
ATOM 867 C CA . TYR A 1 109 ? -3.008 -9.284 13.063 1.00 90.69 109 TYR A CA 1
ATOM 868 C C . TYR A 1 109 ? -3.386 -10.768 12.884 1.00 90.69 109 TYR A C 1
ATOM 870 O O . TYR A 1 109 ? -2.878 -11.621 13.607 1.00 90.69 109 TYR A O 1
ATOM 878 N N . LYS A 1 110 ? -4.309 -11.076 11.970 1.00 76.06 110 LYS A N 1
ATOM 879 C CA . LYS A 1 110 ? -4.693 -12.455 11.637 1.00 76.06 110 LYS A CA 1
ATOM 880 C C . LYS A 1 110 ? -3.627 -13.140 10.796 1.00 76.06 110 LYS A C 1
ATOM 882 O O . LYS A 1 110 ? -3.430 -14.350 11.033 1.00 76.06 110 LYS A O 1
#

Organism: Spodoptera frugiperda (NCBI:txid7108)

pLDDT: mean 75.69, std 23.14, range [37.44, 97.38]

Radius of gyration: 24.62 Å; chains: 1; bounding box: 55×52×62 Å